Protein AF-A0A1A9VD61-F1 (afdb_monomer)

Solvent-accessible surface area (backbone atoms only — not comparable to full-atom values): 9766 Å² total; per-residue (Å²): 137,91,83,85,86,80,92,66,95,76,69,69,89,79,60,88,77,86,88,79,65,52,80,76,65,71,47,76,74,58,81,64,62,53,46,43,52,51,44,52,54,49,41,54,51,44,38,74,75,71,45,69,70,70,59,67,75,64,76,83,62,81,85,71,73,61,84,82,56,43,78,39,82,89,81,47,31,43,31,36,58,51,100,86,69,50,78,78,42,43,27,51,84,90,46,76,58,55,77,80,56,51,63,63,63,59,75,62,76,65,90,84,89,89,86,87,66,80,81,56,54,55,59,49,53,50,49,46,59,60,41,52,82,72,54,78,82,73,71,72,84,76,87,69,132

Structure (mmCIF, N/CA/C/O backbone):
data_AF-A0A1A9VD61-F1
#
_entry.id   AF-A0A1A9VD61-F1
#
loop_
_atom_site.group_PDB
_atom_site.id
_atom_site.type_symbol
_atom_site.label_atom_id
_atom_site.label_alt_id
_atom_site.label_comp_id
_atom_site.label_asym_id
_atom_site.label_entity_id
_atom_site.label_seq_id
_atom_site.pdbx_PDB_ins_code
_atom_site.Cartn_x
_atom_site.Cartn_y
_atom_site.Cartn_z
_atom_site.occupancy
_atom_site.B_iso_or_equiv
_atom_site.auth_seq_id
_atom_site.auth_comp_id
_atom_site.auth_asym_id
_atom_site.auth_atom_id
_atom_site.pdbx_PDB_model_num
ATOM 1 N N . MET A 1 1 ? -3.606 -9.719 -23.689 1.00 47.59 1 MET A N 1
ATOM 2 C CA . MET A 1 1 ? -3.095 -8.395 -24.111 1.00 47.59 1 MET A CA 1
ATOM 3 C C . MET A 1 1 ? -1.826 -8.145 -23.300 1.00 47.59 1 MET A C 1
ATOM 5 O O . MET A 1 1 ? -1.942 -8.039 -22.092 1.00 47.59 1 MET A O 1
ATOM 9 N N . SER A 1 2 ? -0.632 -8.161 -23.898 1.00 81.06 2 SER A N 1
ATOM 10 C CA . SER A 1 2 ? 0.647 -8.014 -23.173 1.00 81.06 2 SER A CA 1
ATOM 11 C C . SER A 1 2 ? 1.373 -6.762 -23.665 1.00 81.06 2 SER A C 1
ATOM 13 O O . SER A 1 2 ? 2.081 -6.798 -24.671 1.00 81.06 2 SER A O 1
ATOM 15 N N . ARG A 1 3 ? 1.126 -5.625 -23.007 1.00 92.94 3 ARG A N 1
ATOM 16 C CA . ARG A 1 3 ? 1.725 -4.326 -23.347 1.00 92.94 3 ARG A CA 1
ATOM 17 C C . ARG A 1 3 ? 2.757 -3.947 -22.286 1.00 92.94 3 ARG A C 1
ATOM 19 O O . ARG A 1 3 ? 2.454 -4.022 -21.103 1.00 92.94 3 ARG A O 1
ATOM 26 N N . ILE A 1 4 ? 3.936 -3.504 -22.722 1.00 91.50 4 ILE A N 1
ATOM 27 C CA . ILE A 1 4 ? 5.003 -2.974 -21.862 1.00 91.50 4 ILE A CA 1
ATOM 28 C C . ILE A 1 4 ? 5.063 -1.457 -22.072 1.00 91.50 4 ILE A C 1
ATOM 30 O O . ILE A 1 4 ? 5.133 -0.997 -23.212 1.00 91.50 4 ILE A O 1
ATOM 34 N N . PHE A 1 5 ? 4.998 -0.683 -20.988 1.00 93.50 5 PHE A N 1
ATOM 35 C CA . PHE A 1 5 ? 5.085 0.781 -21.023 1.00 93.50 5 PHE A CA 1
ATOM 36 C C . PHE A 1 5 ? 6.534 1.245 -20.825 1.00 93.50 5 PHE A C 1
ATOM 38 O O . PHE A 1 5 ? 7.285 0.630 -20.070 1.00 93.50 5 PHE A O 1
ATOM 45 N N . VAL A 1 6 ? 6.931 2.330 -21.498 1.00 94.12 6 VAL A N 1
ATOM 46 C CA . VAL A 1 6 ? 8.318 2.821 -21.519 1.00 94.12 6 VAL A CA 1
ATOM 47 C C . VAL A 1 6 ? 8.357 4.285 -21.089 1.00 94.12 6 VAL A C 1
ATOM 49 O O . VAL A 1 6 ? 7.822 5.144 -21.781 1.00 94.12 6 VAL A O 1
ATOM 52 N N . ASN A 1 7 ? 9.027 4.567 -19.969 1.00 94.19 7 ASN A N 1
ATOM 53 C CA . ASN A 1 7 ? 9.282 5.941 -19.508 1.00 94.19 7 ASN A CA 1
ATOM 54 C C . ASN A 1 7 ? 10.616 6.494 -20.034 1.00 94.19 7 ASN A C 1
ATOM 56 O O . ASN A 1 7 ? 10.738 7.684 -20.303 1.00 94.19 7 ASN A O 1
ATOM 60 N N . ARG A 1 8 ? 11.635 5.634 -20.158 1.00 94.25 8 ARG A N 1
ATOM 61 C CA . ARG A 1 8 ? 12.977 5.962 -20.665 1.00 94.25 8 ARG A CA 1
ATOM 62 C C . ARG A 1 8 ? 13.420 4.878 -21.638 1.00 94.25 8 ARG A C 1
ATOM 64 O O . ARG A 1 8 ? 13.136 3.707 -21.395 1.00 94.25 8 ARG A O 1
ATOM 71 N N . SER A 1 9 ? 14.122 5.261 -22.701 1.00 94.75 9 SER A N 1
ATOM 72 C CA . SER A 1 9 ? 14.664 4.314 -23.680 1.00 94.75 9 SER A CA 1
ATOM 73 C C . SER A 1 9 ? 15.585 3.293 -23.007 1.00 94.75 9 SER A C 1
ATOM 75 O O . SER A 1 9 ? 16.445 3.663 -22.208 1.00 94.75 9 SER A O 1
ATOM 77 N N . LEU A 1 10 ? 15.404 2.013 -23.336 1.00 94.12 10 LEU A N 1
ATOM 78 C CA . LEU A 1 10 ? 16.164 0.897 -22.778 1.00 94.12 10 LEU A CA 1
ATOM 79 C C . LEU A 1 10 ? 16.543 -0.079 -23.899 1.00 94.12 10 LEU A C 1
ATOM 81 O O . LEU A 1 10 ? 15.671 -0.599 -24.592 1.00 94.12 10 LEU A O 1
ATOM 85 N N . HIS A 1 11 ? 17.839 -0.343 -24.057 1.00 94.56 11 HIS A N 1
ATOM 86 C CA . HIS A 1 11 ? 18.365 -1.298 -25.035 1.00 94.56 11 HIS A CA 1
ATOM 87 C C . HIS A 1 11 ? 18.555 -2.666 -24.372 1.00 94.56 11 HIS A C 1
ATOM 89 O O . HIS A 1 11 ? 19.567 -2.901 -23.711 1.00 94.56 11 HIS A O 1
ATOM 95 N N . LEU A 1 12 ? 17.578 -3.565 -24.533 1.00 94.00 12 LEU A N 1
ATOM 96 C CA . LEU A 1 12 ? 17.586 -4.889 -23.890 1.00 94.00 12 LEU A CA 1
ATOM 97 C C . LEU A 1 12 ? 18.783 -5.760 -24.306 1.00 94.00 12 LEU A C 1
ATOM 99 O O . LEU A 1 12 ? 19.246 -6.571 -23.512 1.00 94.00 12 LEU A O 1
ATOM 103 N N . GLU A 1 13 ? 19.331 -5.548 -25.506 1.00 96.06 13 GLU A N 1
ATOM 104 C CA . GLU A 1 13 ? 20.531 -6.240 -26.005 1.00 96.06 13 GLU A CA 1
ATOM 105 C C . GLU A 1 13 ? 21.773 -6.042 -25.119 1.00 96.06 13 GLU A C 1
ATOM 107 O O . GLU A 1 13 ? 22.640 -6.912 -25.059 1.00 96.06 13 GLU A O 1
ATOM 112 N N . ASN A 1 14 ? 21.845 -4.926 -24.387 1.00 95.62 14 ASN A N 1
ATOM 113 C CA . ASN A 1 14 ? 22.981 -4.596 -23.527 1.00 95.62 14 ASN A CA 1
ATOM 114 C C . ASN A 1 14 ? 22.837 -5.159 -22.101 1.00 95.62 14 ASN A C 1
ATOM 116 O O . ASN A 1 14 ? 23.772 -5.064 -21.302 1.00 95.62 14 ASN A O 1
ATOM 120 N N . ILE A 1 15 ? 21.682 -5.741 -21.760 1.00 95.69 15 ILE A N 1
ATOM 121 C CA . ILE A 1 15 ? 21.394 -6.264 -20.422 1.00 95.69 15 ILE A CA 1
ATOM 122 C C . ILE A 1 15 ? 21.828 -7.730 -20.340 1.00 95.69 15 ILE A C 1
ATOM 124 O O . ILE A 1 15 ? 21.303 -8.592 -21.039 1.00 95.69 15 ILE A O 1
ATOM 128 N N . LYS A 1 16 ? 22.781 -8.021 -19.446 1.00 96.94 16 LYS A N 1
ATOM 129 C CA . LYS A 1 16 ? 23.342 -9.374 -19.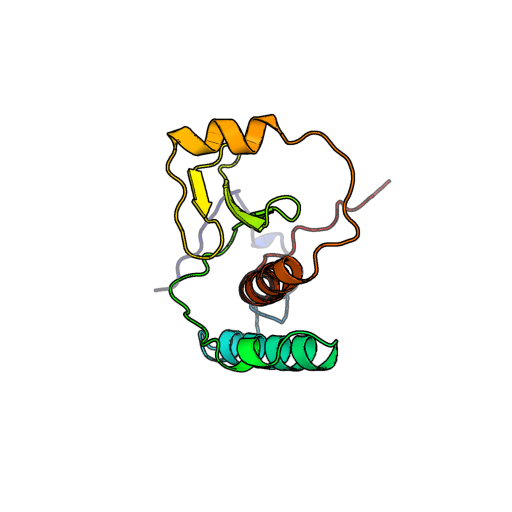258 1.00 96.94 16 LYS A CA 1
ATOM 130 C C . LYS A 1 16 ? 22.677 -10.176 -18.141 1.00 96.94 16 LYS A C 1
ATOM 132 O O . LYS A 1 16 ? 22.738 -11.400 -18.154 1.00 96.94 16 LYS A O 1
ATOM 137 N N . PHE A 1 17 ? 22.071 -9.493 -17.174 1.00 96.88 17 PHE A N 1
ATOM 138 C CA . PHE A 1 17 ? 21.477 -10.109 -15.993 1.00 96.88 17 PHE A CA 1
ATOM 139 C C . PHE A 1 17 ? 20.110 -9.495 -15.722 1.00 96.88 17 PHE A C 1
ATOM 141 O O . PHE A 1 17 ? 19.942 -8.281 -15.829 1.00 96.88 17 PHE A O 1
ATOM 148 N N . TYR A 1 18 ? 19.162 -10.344 -15.338 1.00 95.06 18 TYR A N 1
ATOM 149 C CA . TYR A 1 18 ? 17.804 -9.960 -14.977 1.00 95.06 18 TYR A CA 1
ATOM 150 C C . TYR A 1 18 ? 17.571 -10.366 -13.525 1.00 95.06 18 TYR A C 1
ATOM 152 O O . TYR A 1 18 ? 17.591 -11.551 -13.197 1.00 95.06 18 TYR A O 1
ATOM 160 N N . GLY A 1 19 ? 17.418 -9.371 -12.656 1.00 95.00 19 GLY A N 1
ATOM 161 C CA . GLY A 1 19 ? 17.005 -9.579 -11.273 1.00 95.00 19 GLY A CA 1
ATOM 162 C C . GLY A 1 19 ? 15.488 -9.510 -11.177 1.00 95.00 19 GLY A C 1
ATOM 163 O O . GLY A 1 19 ? 14.883 -8.614 -11.766 1.00 95.00 19 GLY A O 1
ATOM 164 N N . PHE A 1 20 ? 14.894 -10.440 -10.437 1.00 94.31 20 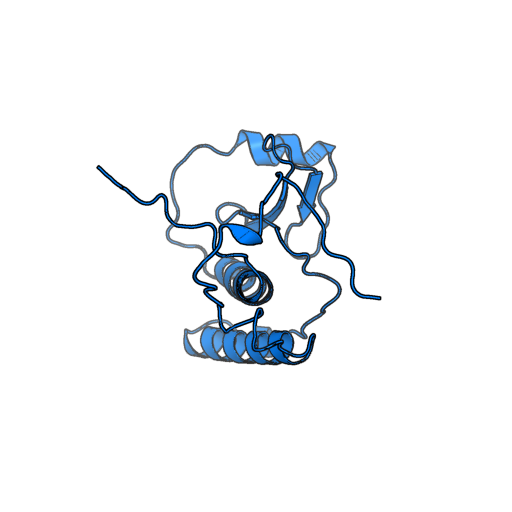PHE A N 1
ATOM 165 C CA . PHE A 1 20 ? 13.465 -10.453 -10.151 1.00 94.31 20 PHE A CA 1
ATOM 166 C C . PHE A 1 20 ? 13.261 -10.331 -8.648 1.00 94.31 20 PHE A C 1
ATOM 168 O O . PHE A 1 20 ? 13.942 -11.006 -7.876 1.00 94.31 20 PHE A O 1
ATOM 175 N N . ASP A 1 21 ? 12.322 -9.478 -8.262 1.00 94.00 21 ASP A N 1
ATOM 176 C CA . ASP A 1 21 ? 11.755 -9.508 -6.921 1.00 94.00 21 ASP A CA 1
ATOM 177 C C . ASP A 1 21 ? 10.739 -10.658 -6.813 1.00 94.00 21 ASP A C 1
ATOM 179 O O . ASP A 1 21 ? 10.267 -11.173 -7.831 1.00 94.00 21 ASP A O 1
ATOM 183 N N . MET A 1 22 ? 10.426 -11.103 -5.599 1.00 93.12 22 MET A N 1
ATOM 184 C CA . MET A 1 22 ? 9.531 -12.240 -5.384 1.00 93.12 22 MET A CA 1
ATOM 185 C C . MET A 1 22 ? 8.085 -11.781 -5.218 1.00 93.12 22 MET A C 1
ATOM 187 O O . MET A 1 22 ? 7.251 -12.048 -6.087 1.00 93.12 22 MET A O 1
ATOM 191 N N . ASP A 1 23 ? 7.796 -11.090 -4.121 1.00 87.62 23 ASP A N 1
ATOM 192 C CA . ASP A 1 23 ? 6.446 -10.702 -3.727 1.00 87.62 23 ASP A CA 1
ATOM 193 C C . ASP A 1 23 ? 5.879 -9.653 -4.685 1.00 87.62 23 ASP A C 1
ATOM 195 O O . ASP A 1 23 ? 6.551 -8.688 -5.042 1.00 87.62 23 ASP A O 1
ATOM 199 N N . TYR A 1 24 ? 4.650 -9.865 -5.160 1.00 82.75 24 TYR A N 1
ATOM 200 C CA . TYR A 1 24 ? 3.975 -8.997 -6.134 1.00 82.75 24 TYR A CA 1
ATOM 201 C C . TYR A 1 24 ? 4.699 -8.815 -7.486 1.00 82.75 24 TYR A C 1
ATOM 203 O O . TYR A 1 24 ? 4.246 -8.029 -8.320 1.00 82.75 24 TYR A O 1
ATOM 211 N N . THR A 1 25 ? 5.780 -9.567 -7.741 1.00 86.88 25 THR A N 1
ATOM 212 C CA . THR A 1 25 ? 6.503 -9.590 -9.025 1.00 86.88 25 THR A CA 1
ATOM 213 C C . THR A 1 25 ? 6.474 -10.978 -9.663 1.00 86.88 25 THR A C 1
ATOM 215 O O . THR A 1 25 ? 5.954 -11.133 -10.766 1.00 86.88 25 THR A O 1
ATOM 218 N N . LEU A 1 26 ? 7.016 -11.998 -8.988 1.00 91.75 26 LEU A N 1
ATOM 219 C CA . LEU A 1 26 ? 6.922 -13.397 -9.427 1.00 91.75 26 LEU A CA 1
ATOM 220 C C . LEU A 1 26 ? 5.734 -14.108 -8.774 1.00 91.75 26 LEU A C 1
ATOM 222 O O . LEU A 1 26 ? 5.041 -14.888 -9.425 1.00 91.75 26 LEU A O 1
ATOM 226 N N . ALA A 1 27 ? 5.512 -13.840 -7.489 1.00 92.44 27 ALA A N 1
ATOM 227 C CA . ALA A 1 27 ? 4.387 -14.337 -6.718 1.00 92.44 27 ALA A CA 1
ATOM 228 C C . ALA A 1 27 ? 3.286 -13.271 -6.688 1.00 92.44 27 ALA A C 1
ATOM 230 O O . ALA A 1 27 ? 3.317 -12.339 -5.885 1.00 92.44 27 ALA A O 1
ATOM 231 N N . GLU A 1 28 ? 2.314 -13.404 -7.588 1.00 89.50 28 GLU A N 1
ATOM 232 C CA . GLU A 1 28 ? 1.129 -12.550 -7.597 1.00 89.50 28 GLU A CA 1
ATOM 233 C C . GLU A 1 28 ? 0.111 -13.071 -6.575 1.00 89.50 28 GLU A C 1
ATOM 235 O O . GLU A 1 28 ? -0.445 -14.167 -6.708 1.00 89.50 28 GLU A O 1
ATOM 240 N N . TYR A 1 29 ? -0.119 -12.283 -5.528 1.00 90.06 29 TYR A N 1
ATOM 241 C CA . TYR A 1 29 ? -1.127 -12.585 -4.523 1.00 90.06 29 TYR A CA 1
ATOM 242 C C . TYR A 1 29 ? -2.529 -12.286 -5.054 1.00 90.06 29 TYR A C 1
ATOM 244 O O . TYR A 1 29 ? -2.749 -11.337 -5.806 1.00 90.06 29 TYR A O 1
ATOM 252 N N . LYS A 1 30 ? -3.502 -13.108 -4.655 1.00 88.69 30 LYS A N 1
ATOM 253 C CA . LYS A 1 30 ? -4.896 -12.921 -5.065 1.00 88.69 30 LYS A CA 1
ATOM 254 C C . LYS A 1 30 ? -5.540 -11.811 -4.243 1.00 88.69 30 LYS A C 1
ATOM 256 O O . LYS A 1 30 ? -5.733 -11.978 -3.037 1.00 88.69 30 LYS A O 1
ATOM 261 N N . SER A 1 31 ? -5.908 -10.736 -4.927 1.00 83.75 31 SER A N 1
ATOM 262 C CA . SER A 1 31 ? -6.723 -9.661 -4.369 1.00 83.75 31 SER A CA 1
ATOM 263 C C . SER A 1 31 ? -8.219 -9.982 -4.515 1.00 83.75 31 SER A C 1
ATOM 265 O O . SER A 1 31 ? -8.629 -10.438 -5.592 1.00 83.75 31 SER A O 1
ATOM 267 N N . PRO A 1 32 ? -9.064 -9.778 -3.479 1.00 88.38 32 PRO A N 1
ATOM 268 C CA . PRO A 1 32 ? -8.774 -9.136 -2.185 1.00 88.38 32 PRO A CA 1
ATOM 269 C C . PRO A 1 32 ? -8.425 -10.110 -1.037 1.00 88.38 32 PRO A C 1
ATOM 271 O O . PRO A 1 32 ? -8.410 -9.716 0.130 1.00 88.38 32 PRO A O 1
ATOM 274 N N . GLN A 1 33 ? -8.241 -11.407 -1.316 1.00 88.50 33 GLN A N 1
ATOM 275 C CA . GLN A 1 33 ? -8.142 -12.432 -0.268 1.00 88.50 33 GLN A CA 1
ATOM 276 C C . GLN A 1 33 ? -6.894 -12.269 0.608 1.00 88.50 33 GLN A C 1
ATOM 278 O O . GLN A 1 33 ? -6.953 -12.514 1.814 1.00 88.50 33 GLN A O 1
ATOM 283 N N . TYR A 1 34 ? -5.766 -11.878 0.015 1.00 87.56 34 TYR A N 1
ATOM 284 C CA . TYR A 1 34 ? -4.515 -11.696 0.749 1.00 87.56 34 TYR A CA 1
ATOM 285 C C . TYR A 1 34 ? -4.549 -10.459 1.660 1.00 87.56 34 TYR A C 1
ATOM 287 O O . TYR A 1 34 ? -4.095 -10.501 2.807 1.00 87.56 34 TYR A O 1
ATOM 295 N N . GLU A 1 35 ? -5.146 -9.372 1.179 1.00 83.88 35 GLU A N 1
ATOM 296 C CA . GLU A 1 35 ? -5.329 -8.125 1.914 1.00 83.88 35 GLU A CA 1
ATOM 297 C C . GLU A 1 35 ? -6.316 -8.320 3.064 1.00 83.88 35 GLU A C 1
ATOM 299 O O . GLU A 1 35 ? -6.044 -7.887 4.182 1.00 83.88 35 GLU A O 1
ATOM 304 N N . GLN A 1 36 ? -7.411 -9.049 2.827 1.00 87.69 36 GLN A N 1
ATOM 305 C CA . GLN A 1 36 ? -8.374 -9.399 3.868 1.00 87.69 36 GLN A CA 1
ATOM 306 C C . GLN A 1 36 ? -7.729 -10.246 4.974 1.00 87.69 36 GLN A C 1
ATOM 308 O O . GLN A 1 36 ? -7.866 -9.919 6.152 1.00 87.69 36 GLN A O 1
ATOM 313 N N . MET A 1 37 ? -6.964 -11.282 4.610 1.00 91.19 37 MET A N 1
ATOM 314 C CA . MET A 1 37 ? -6.218 -12.089 5.584 1.00 91.19 37 MET A CA 1
ATOM 315 C C . MET A 1 37 ? -5.252 -11.222 6.402 1.00 91.19 37 MET A C 1
ATOM 317 O O . MET A 1 37 ? -5.183 -11.347 7.624 1.00 91.19 37 MET A O 1
ATOM 321 N N . SER A 1 38 ? -4.517 -10.325 5.742 1.00 88.06 38 SER A N 1
ATOM 322 C CA . SER A 1 38 ? -3.588 -9.412 6.414 1.00 88.06 38 SER A CA 1
ATOM 323 C C . SER A 1 38 ? -4.316 -8.472 7.380 1.00 88.06 38 SER A C 1
ATOM 325 O O . SER A 1 38 ? -3.864 -8.270 8.507 1.00 88.06 38 SER A O 1
ATOM 327 N N . PHE A 1 39 ? -5.470 -7.939 6.973 1.00 85.81 39 PHE A N 1
ATOM 328 C CA . PHE A 1 39 ? -6.316 -7.085 7.803 1.00 85.81 39 PHE A CA 1
ATOM 329 C C . PHE A 1 39 ? -6.808 -7.819 9.058 1.00 85.81 39 PHE A C 1
ATOM 331 O O . PHE A 1 39 ? -6.716 -7.278 10.162 1.00 85.81 39 PHE A O 1
ATOM 338 N N . ASP A 1 40 ? -7.261 -9.0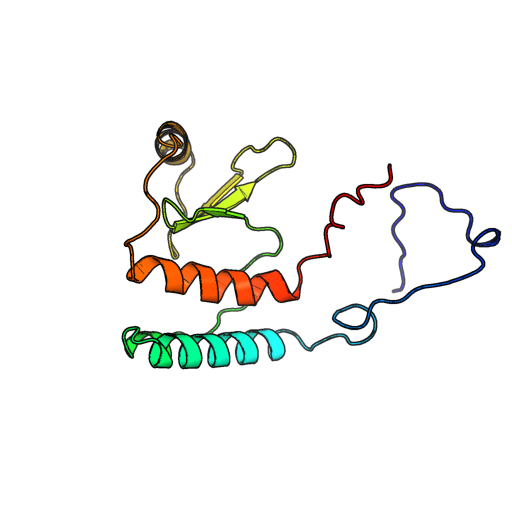66 8.917 1.00 88.62 40 ASP A N 1
ATOM 339 C CA . ASP A 1 40 ? -7.711 -9.889 10.042 1.00 88.62 40 ASP A CA 1
ATOM 340 C C . ASP A 1 40 ? -6.582 -10.167 11.047 1.00 88.62 40 ASP A C 1
ATOM 342 O O . ASP A 1 40 ? -6.758 -9.943 12.248 1.00 88.62 40 ASP A O 1
ATOM 346 N N . LEU A 1 41 ? -5.387 -10.527 10.567 1.00 91.31 41 LEU A N 1
ATOM 347 C CA . LEU A 1 41 ? -4.213 -10.741 11.422 1.00 91.31 41 LEU A CA 1
ATOM 348 C C . LEU A 1 41 ? -3.793 -9.467 12.174 1.00 91.31 41 LEU A C 1
ATOM 350 O O . LEU A 1 41 ? -3.409 -9.523 13.346 1.00 91.31 41 LEU A O 1
ATOM 354 N N . VAL A 1 42 ? -3.877 -8.299 11.528 1.00 88.12 42 VAL A N 1
ATOM 355 C CA . VAL A 1 42 ? -3.573 -7.014 12.176 1.00 88.12 42 VAL A CA 1
ATOM 356 C C . VAL A 1 42 ? -4.603 -6.690 13.258 1.00 88.12 42 VAL A C 1
ATOM 358 O O . VAL A 1 42 ? -4.201 -6.276 14.348 1.00 88.12 42 VAL A O 1
ATOM 361 N N . LYS A 1 43 ? -5.905 -6.914 13.019 1.00 85.88 43 LYS A N 1
ATOM 362 C CA . LYS A 1 43 ? -6.947 -6.739 14.050 1.00 85.88 43 LYS A CA 1
ATOM 363 C C . LYS A 1 43 ? -6.651 -7.589 15.283 1.00 85.88 43 LYS A C 1
ATOM 365 O O . LYS A 1 43 ? -6.614 -7.059 16.395 1.00 85.88 43 LYS A O 1
ATOM 370 N N . GLU A 1 44 ? -6.374 -8.877 15.088 1.00 89.75 44 GLU A N 1
ATOM 371 C CA . GLU A 1 44 ? -6.034 -9.800 16.177 1.00 89.75 44 GLU A CA 1
ATOM 372 C C . GLU A 1 44 ? -4.807 -9.319 16.955 1.00 89.75 44 GLU A C 1
ATOM 374 O O . GLU A 1 44 ? -4.804 -9.283 18.193 1.00 89.75 44 GLU A O 1
ATOM 379 N N . ARG A 1 45 ? -3.769 -8.877 16.233 1.00 88.31 45 ARG A N 1
ATOM 380 C CA . ARG A 1 45 ? -2.553 -8.363 16.855 1.00 88.31 45 ARG A CA 1
ATOM 381 C C . ARG A 1 45 ? -2.825 -7.109 17.679 1.00 88.31 45 ARG A C 1
ATOM 383 O O . ARG A 1 45 ? -2.327 -7.023 18.802 1.00 88.31 45 ARG A O 1
ATOM 390 N N . LEU A 1 46 ? -3.622 -6.171 17.176 1.00 83.25 46 LEU A N 1
ATOM 391 C CA . LEU A 1 46 ? -3.989 -4.955 17.903 1.00 83.25 46 LEU A CA 1
ATOM 392 C C . LEU A 1 46 ? -4.765 -5.283 19.183 1.00 83.25 46 LEU A C 1
ATOM 394 O O . LEU A 1 46 ? -4.400 -4.788 20.251 1.00 83.25 46 LEU A O 1
ATOM 398 N N . VAL A 1 47 ? -5.759 -6.176 19.129 1.00 87.56 47 VAL A N 1
ATOM 399 C CA . VAL A 1 47 ? -6.475 -6.615 20.341 1.00 87.56 47 VAL A CA 1
ATOM 400 C C . VAL A 1 47 ? -5.511 -7.241 21.349 1.00 87.56 47 VAL A C 1
ATOM 402 O O . VAL A 1 47 ? -5.572 -6.921 22.536 1.00 87.56 47 VAL A O 1
ATOM 405 N N . SER A 1 48 ? -4.560 -8.066 20.892 1.00 88.56 48 SER A N 1
ATOM 406 C CA . SER A 1 48 ? -3.544 -8.665 21.775 1.00 88.56 48 SER A CA 1
ATOM 407 C C . SER A 1 48 ? -2.655 -7.627 22.477 1.00 88.56 48 SER A C 1
ATOM 409 O O . SER A 1 48 ? -2.129 -7.891 23.554 1.00 88.56 48 SER A O 1
ATOM 411 N N . MET A 1 49 ? -2.504 -6.434 21.891 1.00 88.25 49 MET A N 1
ATOM 412 C CA . MET A 1 49 ? -1.746 -5.315 22.457 1.00 88.25 49 MET A CA 1
ATOM 413 C C . MET A 1 49 ? -2.566 -4.453 23.431 1.00 88.25 49 MET A C 1
ATOM 415 O O . MET A 1 49 ? -2.028 -3.492 23.978 1.00 88.25 49 MET A O 1
ATOM 419 N N . GLY A 1 50 ? -3.842 -4.781 23.661 1.00 87.25 50 GLY A N 1
ATOM 420 C CA . GLY A 1 50 ? -4.722 -4.073 24.594 1.00 87.25 50 GLY A CA 1
ATOM 421 C C . GLY A 1 50 ? -5.683 -3.079 23.943 1.00 87.25 50 GLY A C 1
ATOM 422 O O . GLY A 1 50 ? -6.272 -2.263 24.649 1.00 87.25 50 GLY A O 1
ATOM 423 N N . TYR A 1 51 ? -5.855 -3.125 22.618 1.00 83.81 51 TYR A N 1
ATOM 424 C CA . TYR A 1 51 ? -6.882 -2.326 21.950 1.00 83.81 51 TYR A CA 1
ATOM 425 C C . TYR A 1 51 ? -8.297 -2.852 22.242 1.00 83.81 51 TYR A C 1
ATOM 427 O O . TYR A 1 51 ? -8.456 -4.034 22.570 1.00 83.81 51 TYR A O 1
ATOM 435 N N . PRO A 1 52 ? -9.331 -1.997 22.109 1.00 86.75 52 PRO A N 1
ATOM 436 C CA . PRO A 1 52 ? -10.720 -2.394 22.324 1.00 86.75 52 PRO A CA 1
ATOM 437 C C . PRO A 1 52 ? -11.110 -3.576 21.426 1.00 86.75 52 PRO A C 1
ATOM 439 O O . PRO A 1 52 ? -10.737 -3.621 20.254 1.00 86.75 52 PRO A O 1
ATOM 442 N N . LYS A 1 53 ? -11.856 -4.548 21.963 1.00 86.94 53 LYS A N 1
ATOM 443 C CA . LYS A 1 53 ? -12.240 -5.772 21.228 1.00 86.94 53 LYS A CA 1
ATOM 444 C C . LYS A 1 53 ? -13.223 -5.496 20.090 1.00 86.94 53 LYS A C 1
ATOM 446 O O . LYS A 1 53 ? -13.352 -6.309 19.180 1.00 86.94 53 LYS A O 1
ATOM 451 N N . GLU A 1 54 ? -13.889 -4.352 20.137 1.00 86.00 54 GLU A N 1
ATOM 452 C CA . GLU A 1 54 ? -14.830 -3.843 19.147 1.00 86.00 54 GLU A CA 1
ATOM 453 C C . GLU A 1 54 ? -14.196 -3.770 17.751 1.00 86.00 54 GLU A C 1
ATOM 455 O O . GLU A 1 54 ? -14.890 -3.993 16.764 1.00 86.00 54 GLU A O 1
ATOM 460 N N . ILE A 1 55 ? -12.872 -3.575 17.650 1.00 83.00 55 ILE A N 1
ATOM 461 C CA . ILE A 1 55 ? -12.168 -3.532 16.357 1.00 83.00 55 ILE A CA 1
ATOM 462 C C . ILE A 1 55 ? -12.258 -4.849 15.576 1.00 83.00 55 ILE A C 1
ATOM 464 O O . ILE A 1 55 ? -12.117 -4.838 14.357 1.00 83.00 55 ILE A O 1
ATOM 468 N N . MET A 1 56 ? -12.516 -5.984 16.242 1.00 83.44 56 MET A N 1
ATOM 469 C CA . MET A 1 56 ? -12.688 -7.279 15.568 1.00 83.44 56 MET A CA 1
ATOM 470 C C . MET A 1 56 ? -13.920 -7.311 14.661 1.00 83.44 56 MET A C 1
ATOM 472 O O . MET A 1 56 ? -13.956 -8.113 13.730 1.00 83.44 56 MET A O 1
ATOM 476 N N . GLN A 1 57 ? -14.901 -6.439 14.917 1.00 87.19 57 GLN A N 1
ATOM 477 C CA . GLN A 1 57 ? -16.133 -6.325 14.134 1.00 87.19 57 GLN A CA 1
ATOM 478 C C . GLN A 1 57 ? -15.919 -5.606 12.799 1.00 87.19 57 GLN A C 1
ATOM 480 O O . GLN A 1 57 ? -16.819 -5.604 11.966 1.00 87.19 57 GLN A O 1
ATOM 485 N N . PHE A 1 58 ? -14.760 -4.976 12.588 1.00 84.25 58 PHE A N 1
ATOM 486 C CA . PHE A 1 58 ? -14.480 -4.301 11.329 1.00 84.25 58 PHE A CA 1
ATOM 487 C C . PHE A 1 58 ? -14.294 -5.312 10.202 1.00 84.25 58 PHE A C 1
ATOM 489 O O . PHE A 1 58 ? -13.521 -6.267 10.323 1.00 84.25 58 PHE A O 1
ATOM 496 N N . GLU A 1 59 ? -14.980 -5.064 9.094 1.00 84.38 59 GLU A N 1
ATOM 497 C CA . GLU A 1 59 ? -14.844 -5.817 7.855 1.00 84.38 59 GLU A CA 1
ATOM 498 C C . GLU A 1 59 ? -13.937 -5.061 6.885 1.00 84.38 59 GLU A C 1
ATOM 500 O O . GLU A 1 59 ? -13.931 -3.829 6.840 1.00 84.38 59 GLU A O 1
ATOM 505 N N . TYR A 1 60 ? -13.139 -5.811 6.127 1.00 82.38 60 TYR A N 1
ATOM 506 C CA . TYR A 1 60 ? -12.277 -5.234 5.108 1.00 82.38 60 TYR A CA 1
ATOM 507 C C . TYR A 1 60 ? -13.100 -4.878 3.866 1.00 82.38 60 TYR A C 1
ATOM 509 O O . TYR A 1 60 ? -13.692 -5.757 3.241 1.00 82.38 60 TYR A O 1
ATOM 517 N N . ASP A 1 61 ? -13.102 -3.597 3.497 1.00 82.31 61 ASP A N 1
ATOM 518 C CA . ASP A 1 61 ? -13.693 -3.108 2.252 1.00 82.31 61 ASP A CA 1
ATOM 519 C C . ASP A 1 61 ? -12.581 -2.821 1.222 1.00 82.31 61 ASP A C 1
ATOM 521 O O . ASP A 1 61 ? -11.840 -1.845 1.387 1.00 82.31 61 ASP A O 1
ATOM 525 N N . PRO A 1 62 ? -12.453 -3.623 0.147 1.00 80.69 62 PRO A N 1
ATOM 526 C CA . PRO A 1 62 ? -11.430 -3.422 -0.879 1.00 80.69 62 PRO A CA 1
ATOM 527 C C . PRO A 1 62 ? -11.662 -2.170 -1.739 1.00 80.69 62 PRO A C 1
ATOM 529 O O . PRO A 1 62 ? -10.771 -1.774 -2.484 1.00 80.69 62 PRO A O 1
ATOM 532 N N . SER A 1 63 ? -12.841 -1.543 -1.675 1.00 81.38 63 SER A N 1
ATOM 533 C CA . SER A 1 63 ? -13.156 -0.349 -2.468 1.00 81.38 63 SER A CA 1
ATOM 534 C C . SER A 1 63 ? -12.649 0.954 -1.847 1.00 81.38 63 SER A C 1
ATOM 536 O O . SER A 1 63 ? -12.532 1.967 -2.541 1.00 81.38 63 SER A O 1
ATOM 538 N N . PHE A 1 64 ? -12.331 0.932 -0.551 1.00 78.31 64 PHE A N 1
ATOM 539 C CA . PHE A 1 64 ? -11.907 2.108 0.198 1.00 78.31 64 PHE A CA 1
ATOM 540 C C . PHE A 1 64 ? -10.419 2.462 0.009 1.00 78.31 64 PHE A C 1
ATOM 542 O O . PHE A 1 64 ? -10.123 3.605 -0.361 1.00 78.31 64 PHE A O 1
ATOM 549 N N . PRO A 1 65 ? -9.454 1.550 0.259 1.00 77.62 65 PRO A N 1
ATOM 550 C CA . PRO A 1 65 ? -8.046 1.884 0.128 1.00 77.62 65 PRO A CA 1
ATOM 551 C C . PRO A 1 65 ? -7.652 2.011 -1.346 1.00 77.62 65 PRO A C 1
ATOM 553 O O . PRO A 1 65 ? -7.937 1.153 -2.176 1.00 77.62 65 PRO A O 1
ATOM 556 N N . ILE A 1 66 ? -6.929 3.083 -1.663 1.00 76.94 66 ILE A N 1
ATOM 557 C CA . ILE A 1 66 ? -6.309 3.281 -2.974 1.00 76.94 66 ILE A CA 1
ATOM 558 C C . ILE A 1 66 ? -4.795 3.317 -2.773 1.00 76.94 66 ILE A C 1
ATOM 560 O O . ILE A 1 66 ? -4.295 3.921 -1.823 1.00 76.94 66 ILE A O 1
ATOM 564 N N . ARG A 1 67 ? -4.043 2.684 -3.677 1.00 77.50 67 ARG A N 1
ATOM 565 C CA . ARG A 1 67 ? -2.577 2.682 -3.627 1.00 77.50 67 ARG A CA 1
ATOM 566 C C . ARG A 1 67 ? -2.013 4.109 -3.717 1.00 77.50 67 ARG A C 1
ATOM 568 O O . ARG A 1 67 ? -2.475 4.921 -4.520 1.00 77.50 67 ARG A O 1
ATOM 575 N N . GLY A 1 68 ? -0.977 4.391 -2.924 1.00 76.12 68 GLY A N 1
ATOM 576 C CA . GLY A 1 68 ? -0.248 5.668 -2.951 1.00 76.12 68 GLY A CA 1
ATOM 577 C C . GLY A 1 68 ? -0.841 6.778 -2.078 1.00 76.12 68 GLY A C 1
ATOM 578 O O . GLY A 1 68 ? -0.491 7.944 -2.263 1.00 76.12 68 GLY A O 1
ATOM 579 N N . LEU A 1 69 ? -1.732 6.439 -1.143 1.00 80.81 69 LEU A N 1
ATOM 580 C CA . LEU A 1 69 ? -2.186 7.370 -0.111 1.00 80.81 69 LEU A CA 1
ATOM 581 C C . LEU A 1 69 ? -1.089 7.617 0.928 1.00 80.81 69 LEU A C 1
ATOM 583 O O . LEU A 1 69 ? -0.305 6.734 1.268 1.00 80.81 69 LEU A O 1
ATOM 587 N N . TRP A 1 70 ? -1.069 8.838 1.440 1.00 78.94 70 TRP A N 1
ATOM 588 C CA . TRP A 1 70 ? -0.210 9.277 2.526 1.00 78.94 70 TRP A CA 1
ATOM 589 C C . TRP A 1 70 ? -1.010 9.250 3.818 1.00 78.94 70 TRP A C 1
ATOM 591 O O . TRP A 1 70 ? -2.161 9.683 3.837 1.00 78.94 70 TRP A O 1
ATOM 601 N N . PHE A 1 71 ? -0.406 8.765 4.897 1.00 79.38 71 PHE A N 1
ATOM 602 C CA . PHE A 1 71 ? -1.024 8.826 6.213 1.00 79.38 71 PHE A CA 1
ATOM 603 C C . PHE A 1 71 ? -0.385 9.921 7.055 1.00 79.38 71 PHE A C 1
ATOM 605 O O . PHE A 1 71 ? 0.824 9.934 7.281 1.00 79.38 71 PHE A O 1
ATOM 612 N N . ASP A 1 72 ? -1.230 10.811 7.546 1.00 75.56 72 ASP A N 1
ATOM 613 C CA . ASP A 1 72 ? -0.890 11.847 8.500 1.00 75.56 72 ASP A CA 1
ATOM 614 C C . ASP A 1 72 ? -1.136 11.326 9.918 1.00 75.56 72 ASP A C 1
ATOM 616 O O . ASP A 1 72 ? -2.277 11.186 10.361 1.00 75.56 72 ASP A O 1
ATOM 620 N N . ALA A 1 73 ? -0.052 11.035 10.636 1.00 69.81 73 ALA A N 1
ATOM 621 C CA . ALA A 1 73 ? -0.115 10.517 11.997 1.00 69.81 73 ALA A CA 1
ATOM 622 C C . ALA A 1 73 ? -0.471 11.570 13.054 1.00 69.81 73 ALA A C 1
ATOM 624 O O . ALA A 1 73 ? -0.845 11.184 14.161 1.00 69.81 73 ALA A O 1
ATOM 625 N N . LEU A 1 74 ? -0.358 12.865 12.738 1.00 70.25 74 LEU A N 1
ATOM 626 C CA . LEU A 1 74 ? -0.677 13.939 13.677 1.00 70.25 74 LEU A CA 1
ATOM 627 C C . LEU A 1 74 ? -2.193 14.095 13.807 1.00 70.25 74 LEU A C 1
ATOM 629 O O . LEU A 1 74 ? -2.725 14.104 14.915 1.00 70.25 74 LEU A O 1
ATOM 633 N N . TYR A 1 75 ? -2.885 14.160 12.670 1.00 70.25 75 TYR A N 1
ATOM 634 C CA . TYR A 1 75 ? -4.335 14.361 12.628 1.00 70.25 75 TYR A CA 1
ATOM 635 C C . TYR A 1 75 ? -5.131 13.100 12.277 1.00 70.25 75 TYR A C 1
ATOM 637 O O . TYR A 1 75 ? -6.358 13.125 12.324 1.00 70.25 75 TYR A O 1
ATOM 645 N N . GLY A 1 76 ? -4.467 11.995 11.929 1.00 73.19 76 GLY A N 1
ATOM 646 C CA . GLY A 1 76 ? -5.124 10.743 11.548 1.00 73.19 76 GLY A CA 1
ATOM 647 C C . GLY A 1 76 ? -5.785 10.783 10.175 1.00 73.19 76 GLY A C 1
ATOM 648 O O . GLY A 1 76 ? -6.805 10.122 9.975 1.00 73.19 76 GLY A O 1
ATOM 649 N N . ASN A 1 77 ? -5.248 11.577 9.248 1.00 80.19 77 ASN A N 1
ATOM 65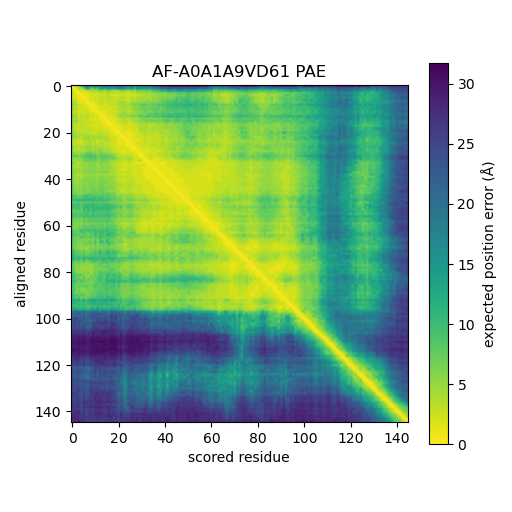0 C CA . ASN A 1 77 ? -5.837 11.767 7.926 1.00 80.19 77 ASN A CA 1
ATOM 651 C C . ASN A 1 77 ? -5.184 10.868 6.874 1.00 80.19 77 ASN A C 1
ATOM 653 O O . ASN A 1 77 ? -3.979 10.625 6.892 1.00 80.19 77 ASN A O 1
ATOM 657 N N . LEU A 1 78 ? -5.979 10.439 5.899 1.00 80.50 78 LEU A N 1
ATOM 658 C CA . LEU A 1 78 ? -5.513 9.827 4.662 1.00 80.50 78 LEU A CA 1
ATOM 659 C C . LEU A 1 78 ? -5.536 10.866 3.548 1.00 80.50 78 LEU A C 1
ATOM 661 O O . LEU A 1 78 ? -6.579 11.438 3.233 1.00 80.50 78 LEU A O 1
ATOM 665 N N . LEU A 1 79 ? -4.379 11.106 2.945 1.00 82.75 79 LEU A N 1
ATOM 666 C CA . LEU A 1 79 ? -4.159 12.163 1.972 1.00 82.75 79 LEU A CA 1
ATOM 667 C C . LEU A 1 79 ? -3.793 11.566 0.615 1.00 82.75 79 LEU A C 1
ATOM 669 O O . LEU A 1 79 ? -2.896 10.734 0.500 1.00 82.75 79 LEU A O 1
ATOM 673 N N . LYS A 1 80 ? -4.446 12.041 -0.443 1.00 83.75 80 LYS A N 1
ATOM 674 C CA . LYS A 1 80 ? -3.988 11.845 -1.818 1.00 83.75 80 LYS A CA 1
ATOM 675 C C . LYS A 1 80 ? -3.295 13.117 -2.263 1.00 83.75 80 LYS A C 1
ATOM 677 O O . LYS A 1 80 ? -3.939 14.163 -2.325 1.00 83.75 80 LYS A O 1
ATOM 682 N N . VAL A 1 81 ? -2.011 13.020 -2.576 1.00 81.44 81 VAL A N 1
ATOM 683 C CA . VAL A 1 81 ? -1.185 14.165 -2.971 1.00 81.44 81 VAL A CA 1
ATOM 684 C C . VAL A 1 81 ? -0.731 14.041 -4.420 1.00 81.44 81 VAL A C 1
ATOM 686 O O . VAL A 1 81 ? -0.636 12.936 -4.958 1.00 81.44 81 VAL A O 1
ATOM 689 N N . ASP A 1 82 ? -0.485 15.178 -5.063 1.00 79.75 82 ASP A N 1
ATOM 690 C CA . ASP A 1 82 ? 0.198 15.220 -6.355 1.00 79.75 82 ASP A CA 1
ATOM 691 C C . ASP A 1 82 ? 1.732 15.193 -6.191 1.00 79.75 82 ASP A C 1
ATOM 693 O O . ASP A 1 82 ? 2.267 15.178 -5.081 1.00 79.75 82 ASP A O 1
ATOM 697 N N . ALA A 1 83 ? 2.462 15.199 -7.310 1.00 78.31 83 ALA A N 1
ATOM 698 C CA . ALA A 1 83 ? 3.927 15.211 -7.309 1.00 78.31 83 ALA A CA 1
ATOM 699 C C . ALA A 1 83 ? 4.547 16.506 -6.740 1.00 78.31 83 ALA A C 1
ATOM 701 O O . ALA A 1 83 ? 5.742 16.530 -6.454 1.00 78.31 83 ALA A O 1
ATOM 702 N N . TYR A 1 84 ? 3.758 17.573 -6.591 1.00 77.12 84 TYR A N 1
ATOM 703 C CA . TYR A 1 84 ? 4.177 18.862 -6.037 1.00 77.12 84 TYR A CA 1
ATOM 704 C C . TYR A 1 84 ? 3.802 19.012 -4.553 1.00 77.12 84 TYR A C 1
ATOM 706 O O . TYR A 1 84 ? 4.103 20.041 -3.954 1.00 77.12 84 TYR A O 1
ATOM 714 N N . GLY A 1 85 ? 3.163 18.000 -3.954 1.00 70.69 85 GLY A N 1
ATOM 715 C CA . GLY A 1 85 ? 2.731 18.007 -2.558 1.00 70.69 85 GLY A CA 1
ATOM 716 C C . GLY A 1 85 ? 1.381 18.687 -2.308 1.00 70.69 85 GLY A C 1
ATOM 717 O O . GLY A 1 85 ? 1.020 18.906 -1.153 1.00 70.69 85 GLY A O 1
ATOM 718 N N . ASN A 1 86 ? 0.604 19.011 -3.345 1.00 75.75 86 ASN A N 1
ATOM 719 C CA . ASN A 1 86 ? -0.745 19.546 -3.165 1.00 75.75 86 ASN A CA 1
ATOM 720 C C . ASN A 1 86 ? -1.719 18.427 -2.787 1.00 75.75 86 ASN A C 1
ATOM 722 O O . ASN A 1 86 ? -1.744 17.366 -3.416 1.00 75.75 86 ASN A O 1
ATOM 726 N N . ILE A 1 87 ? -2.576 18.686 -1.797 1.00 79.50 87 ILE A N 1
ATOM 727 C CA . ILE A 1 87 ? -3.605 17.736 -1.367 1.00 79.50 87 ILE A CA 1
ATOM 728 C C . ILE A 1 87 ? -4.773 17.753 -2.358 1.00 79.50 87 ILE A C 1
ATOM 730 O O . ILE A 1 87 ? -5.492 18.745 -2.484 1.00 79.50 87 ILE A O 1
ATOM 734 N N . LEU A 1 88 ? -4.980 16.626 -3.036 1.00 83.25 88 LEU A N 1
ATOM 735 C CA . LEU A 1 88 ? -6.100 16.386 -3.945 1.00 83.25 88 LEU A CA 1
ATOM 736 C C . LEU A 1 88 ? -7.331 15.884 -3.187 1.00 83.25 88 LEU A C 1
ATOM 738 O O . LEU A 1 88 ? -8.451 16.307 -3.465 1.00 83.25 88 LEU A O 1
ATOM 742 N N . VAL A 1 89 ? -7.118 14.974 -2.235 1.00 83.50 89 VAL A N 1
ATOM 743 C CA . VAL A 1 89 ? -8.169 14.368 -1.407 1.00 83.50 89 VAL A CA 1
ATOM 744 C C . VAL A 1 89 ? -7.651 14.247 0.018 1.00 83.50 89 VAL A C 1
ATOM 746 O O . VAL A 1 89 ? -6.497 13.875 0.216 1.00 83.50 89 VAL A O 1
ATOM 749 N N . CYS A 1 90 ? -8.502 14.533 0.998 1.00 83.31 90 CYS A N 1
ATOM 750 C CA . CYS A 1 90 ? -8.249 14.233 2.401 1.00 83.31 90 CYS A CA 1
ATOM 751 C C . CYS A 1 90 ? -9.458 13.507 2.978 1.00 83.31 90 CYS A C 1
ATOM 753 O O . CYS A 1 90 ? -10.598 13.930 2.761 1.00 83.31 90 CYS A O 1
ATOM 755 N N . VAL A 1 91 ? -9.198 12.425 3.698 1.00 80.50 91 VAL A N 1
ATOM 756 C CA . VAL A 1 91 ? -10.207 11.619 4.376 1.00 80.50 91 VAL A CA 1
ATOM 757 C C . VAL A 1 91 ? -9.816 11.495 5.840 1.00 80.50 91 VAL A C 1
ATOM 759 O O . VAL A 1 91 ? -8.683 11.126 6.145 1.00 80.50 91 VAL A O 1
ATOM 762 N N . HIS A 1 92 ? -10.746 11.788 6.741 1.00 79.69 92 HIS A N 1
ATOM 763 C CA . HIS A 1 92 ? -10.588 11.534 8.169 1.00 79.69 92 HIS A CA 1
ATOM 764 C C . HIS A 1 92 ? -11.489 10.359 8.555 1.00 79.69 92 HIS A C 1
ATOM 766 O O . HIS A 1 92 ? -12.715 10.461 8.492 1.00 79.69 92 HIS A O 1
ATOM 772 N N . GLY A 1 93 ? -10.897 9.209 8.886 1.00 76.00 93 GLY A N 1
ATOM 773 C CA . GLY A 1 93 ? -11.655 7.961 9.016 1.00 76.00 93 GLY A CA 1
ATOM 774 C C . GLY A 1 93 ? -12.328 7.586 7.690 1.00 76.00 93 GLY A C 1
ATOM 775 O O . GLY A 1 93 ? -11.635 7.225 6.745 1.00 76.00 93 GLY A O 1
ATOM 776 N N . PHE A 1 94 ? -13.657 7.717 7.615 1.00 75.94 94 PHE A N 1
ATOM 777 C CA . PHE A 1 94 ? -14.457 7.501 6.396 1.00 75.94 94 PHE A CA 1
ATOM 778 C C . PHE A 1 94 ? -15.074 8.792 5.830 1.00 75.94 94 PHE A C 1
ATOM 780 O O . PHE A 1 94 ? -15.791 8.757 4.830 1.00 75.94 94 PHE A O 1
ATOM 787 N N . GLU A 1 95 ? -14.813 9.943 6.454 1.00 77.06 95 GLU A N 1
ATOM 788 C CA . GLU A 1 95 ? -15.381 11.222 6.037 1.00 77.06 95 GLU A CA 1
ATOM 789 C C . GLU A 1 95 ? -14.442 11.964 5.086 1.00 77.06 95 GLU A C 1
ATOM 791 O O . GLU A 1 95 ? -13.298 12.280 5.417 1.00 77.06 95 GLU A O 1
ATOM 796 N N . PHE A 1 96 ? -14.944 12.291 3.896 1.00 80.75 96 PHE A N 1
ATOM 797 C CA . PHE A 1 96 ? -14.211 13.099 2.926 1.00 80.75 96 PHE A CA 1
ATOM 798 C C . PHE A 1 96 ? -14.255 14.578 3.318 1.00 80.75 96 PHE A C 1
ATOM 800 O O . PHE A 1 96 ? -15.320 15.204 3.336 1.00 80.75 96 PHE A O 1
ATOM 807 N N . LEU A 1 97 ? -13.086 15.166 3.575 1.00 78.00 97 LEU A N 1
ATOM 808 C CA . LEU A 1 97 ? -12.977 16.583 3.898 1.00 78.00 97 LEU A CA 1
ATOM 809 C C . LEU A 1 97 ? -13.080 17.435 2.630 1.00 78.00 97 LEU A C 1
ATOM 811 O O . LEU A 1 97 ? -12.365 17.244 1.644 1.00 78.00 97 LEU A O 1
ATOM 815 N N . LYS A 1 98 ? -13.979 18.426 2.665 1.00 73.00 98 LYS A N 1
ATOM 816 C CA . LYS A 1 98 ? -14.158 19.382 1.565 1.00 73.00 98 LYS A CA 1
ATOM 817 C C . LYS A 1 98 ? -12.942 20.297 1.433 1.00 73.00 98 LYS A C 1
ATOM 819 O O . LYS A 1 98 ? -12.342 20.710 2.422 1.00 73.00 98 LYS A O 1
ATOM 824 N N . GLN A 1 99 ? -12.668 20.721 0.201 1.00 63.47 99 GLN A N 1
ATOM 825 C CA . GLN A 1 99 ? -11.493 21.518 -0.174 1.00 63.47 99 GLN A CA 1
ATOM 826 C C . GLN A 1 99 ? -11.287 22.810 0.637 1.00 63.47 99 GLN A C 1
ATOM 828 O O . GLN A 1 99 ? -10.157 23.248 0.830 1.00 63.47 99 GLN A O 1
ATOM 833 N N . ILE A 1 100 ? -12.365 23.410 1.146 1.00 57.12 100 ILE A N 1
ATOM 834 C CA . ILE A 1 100 ? -12.312 24.628 1.969 1.00 57.12 100 ILE A CA 1
ATOM 835 C C . ILE A 1 100 ? -11.653 24.355 3.334 1.00 57.12 100 ILE A C 1
ATOM 837 O O . ILE A 1 100 ? -10.923 25.203 3.839 1.00 57.12 100 ILE A O 1
ATOM 841 N N . LEU A 1 101 ? -11.856 23.162 3.902 1.00 55.78 101 LEU A N 1
ATOM 842 C CA . LEU A 1 101 ? -11.313 22.767 5.205 1.00 55.78 101 LEU A CA 1
ATOM 843 C C . LEU A 1 101 ? -9.849 22.308 5.122 1.00 55.78 101 LEU A C 1
ATOM 845 O O . LEU A 1 101 ? -9.129 22.401 6.111 1.00 55.78 101 LEU A O 1
ATOM 849 N N . LEU A 1 102 ? -9.374 21.893 3.93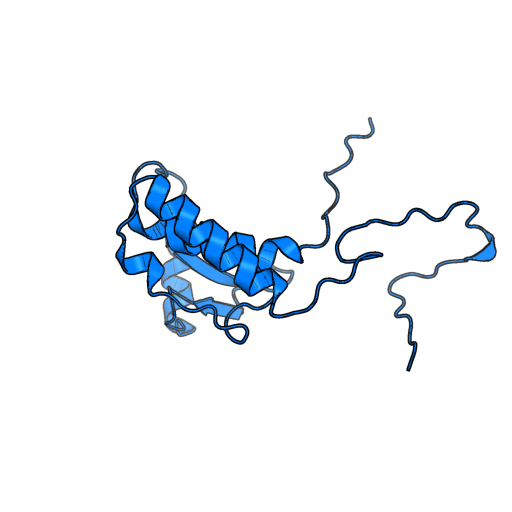9 1.00 56.12 102 LEU A N 1
ATOM 850 C CA . LEU A 1 102 ? -7.982 21.470 3.720 1.00 56.12 102 LEU A CA 1
ATOM 851 C C . LEU A 1 102 ? -6.968 22.552 4.112 1.00 56.12 102 LEU A C 1
ATOM 853 O O . LEU A 1 102 ? -5.923 22.252 4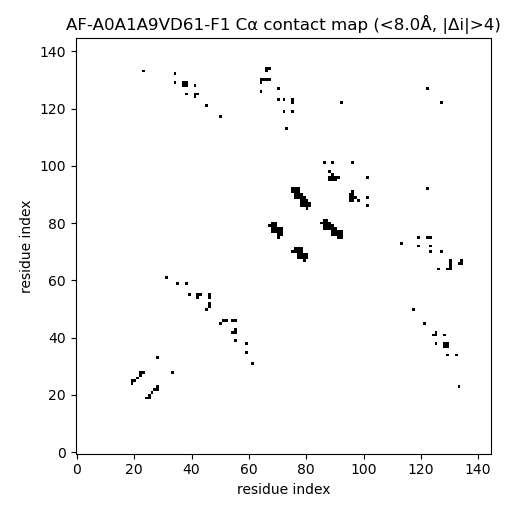.679 1.00 56.12 102 LEU A O 1
ATOM 857 N N . LYS A 1 103 ? -7.292 23.825 3.857 1.00 51.12 103 LYS A N 1
ATOM 858 C CA . LYS A 1 103 ? -6.419 24.958 4.201 1.00 51.12 103 LYS A CA 1
ATOM 859 C C . LYS A 1 103 ? -6.261 25.158 5.711 1.00 51.12 103 LYS A C 1
ATOM 861 O O . LYS A 1 103 ? -5.264 25.731 6.132 1.00 51.12 103 LYS A O 1
ATOM 866 N N . LEU A 1 104 ? -7.225 24.714 6.518 1.00 50.19 104 LEU A N 1
ATOM 867 C CA . LEU A 1 104 ? -7.159 24.827 7.978 1.00 50.19 104 LEU A CA 1
ATOM 868 C C . LEU A 1 104 ? -6.320 23.703 8.594 1.00 50.19 104 LEU A C 1
ATOM 870 O O . LEU A 1 104 ? -5.584 23.959 9.537 1.00 50.19 104 LEU A O 1
ATOM 874 N N . VAL A 1 105 ? -6.380 22.496 8.021 1.00 51.38 105 VAL A N 1
ATOM 875 C CA . VAL A 1 105 ? -5.599 21.334 8.481 1.00 51.38 105 VAL A CA 1
ATOM 876 C C . VAL A 1 105 ? -4.099 21.530 8.226 1.00 51.38 105 VAL A C 1
ATOM 878 O O . VAL A 1 105 ? -3.284 21.215 9.082 1.00 51.38 105 VAL A O 1
ATOM 881 N N . ILE A 1 106 ? -3.725 22.118 7.083 1.00 49.94 106 ILE A N 1
ATOM 882 C CA . ILE A 1 106 ? -2.310 22.307 6.707 1.00 49.94 106 ILE A CA 1
ATOM 883 C C . ILE A 1 106 ? -1.636 23.449 7.493 1.00 49.94 106 ILE A C 1
ATOM 885 O O . ILE A 1 106 ? -0.438 23.385 7.750 1.00 49.94 106 ILE A O 1
ATOM 889 N N . ASN A 1 107 ? -2.377 24.486 7.912 1.00 43.56 107 ASN A N 1
ATOM 890 C CA . ASN A 1 107 ? -1.790 25.633 8.630 1.00 43.56 107 ASN A CA 1
ATOM 891 C C . ASN A 1 107 ? -1.269 25.296 10.040 1.00 43.56 107 ASN A C 1
ATOM 893 O O . ASN A 1 107 ? -0.572 26.115 10.624 1.00 43.56 107 ASN A O 1
ATOM 897 N N . TYR A 1 108 ? -1.587 24.115 10.575 1.00 42.28 108 TYR A N 1
ATOM 898 C CA . TYR A 1 108 ? -1.125 23.657 11.887 1.00 42.28 108 TYR A CA 1
ATOM 899 C C . TYR A 1 108 ? -0.061 22.549 11.813 1.00 42.28 108 TYR A C 1
ATOM 901 O O . TYR A 1 108 ? 0.271 21.965 12.841 1.00 42.28 108 TYR A O 1
ATOM 909 N N . CYS A 1 109 ? 0.532 22.287 10.639 1.00 38.09 109 CYS A N 1
ATOM 910 C CA . CYS A 1 109 ? 1.747 21.471 10.519 1.00 38.09 109 CYS A CA 1
ATOM 911 C C . CYS A 1 109 ? 2.980 22.189 11.109 1.00 38.09 109 CYS A C 1
ATOM 913 O O . CYS A 1 109 ? 4.007 22.309 10.448 1.00 38.09 109 CYS A O 1
ATOM 915 N N . ASP A 1 110 ? 2.889 22.655 12.352 1.00 35.25 110 ASP A N 1
ATOM 916 C CA . ASP A 1 110 ? 4.052 22.946 13.171 1.00 35.25 110 ASP A CA 1
ATOM 917 C C . ASP A 1 110 ? 4.373 21.717 14.023 1.00 35.25 110 ASP A C 1
ATOM 919 O O . ASP A 1 110 ? 3.529 21.109 14.681 1.00 35.25 110 ASP A O 1
ATOM 923 N N . LEU A 1 111 ? 5.641 21.336 13.922 1.00 42.22 111 LEU A N 1
ATOM 924 C CA . LEU A 1 111 ? 6.317 20.278 14.650 1.00 42.22 111 LEU A CA 1
ATOM 925 C C . LEU A 1 111 ? 6.044 20.346 16.161 1.00 42.22 111 LEU A C 1
ATOM 927 O O . LEU A 1 111 ? 6.219 21.407 16.752 1.00 42.22 111 LEU A O 1
ATOM 931 N N . LEU A 1 112 ? 5.791 19.169 16.755 1.00 34.00 112 LEU A N 1
ATOM 932 C CA . LEU A 1 112 ? 6.088 18.712 18.130 1.00 34.00 112 LEU A CA 1
ATOM 933 C C . LEU A 1 112 ? 4.879 18.055 18.827 1.00 34.00 112 LEU A C 1
ATOM 935 O O . LEU A 1 112 ? 3.772 18.570 18.822 1.00 34.00 112 LEU A O 1
ATOM 939 N N . GLU A 1 113 ? 5.181 16.928 19.482 1.00 33.50 113 GLU A N 1
ATOM 940 C CA . GLU A 1 113 ? 4.350 16.103 20.383 1.00 33.50 113 GLU A CA 1
ATOM 941 C C . GLU A 1 113 ? 3.581 14.919 19.767 1.00 33.50 113 GLU A C 1
ATOM 943 O O . GLU A 1 113 ? 2.378 14.929 19.532 1.00 33.50 113 GLU A O 1
ATOM 948 N N . LEU A 1 114 ? 4.316 13.812 19.601 1.00 34.75 114 LEU A N 1
ATOM 949 C CA . LEU A 1 114 ? 3.837 12.512 19.128 1.00 34.75 114 LEU A CA 1
ATOM 950 C C . LEU A 1 114 ? 4.230 11.414 20.132 1.00 34.75 114 LEU A C 1
ATOM 952 O O . LEU A 1 114 ? 5.205 10.706 19.899 1.00 34.75 114 LEU A O 1
ATOM 956 N N . ILE A 1 115 ? 3.508 11.263 21.258 1.00 31.73 115 ILE A N 1
ATOM 957 C CA . ILE A 1 115 ? 3.656 10.066 22.128 1.00 31.73 115 ILE A CA 1
ATOM 958 C C . ILE A 1 115 ? 2.331 9.448 22.654 1.00 31.73 115 ILE A C 1
ATOM 960 O O . ILE A 1 115 ? 2.347 8.259 22.947 1.00 31.73 115 ILE A O 1
ATOM 964 N N . ASN A 1 116 ? 1.162 10.113 22.717 1.00 31.86 116 ASN A N 1
ATOM 965 C CA . ASN A 1 116 ? 0.058 9.604 23.577 1.00 31.86 116 ASN A CA 1
ATOM 966 C C . ASN A 1 116 ? -1.384 9.561 23.004 1.00 31.86 116 ASN A C 1
ATOM 968 O O . ASN A 1 116 ? -2.324 9.902 23.718 1.00 31.86 116 ASN A O 1
ATOM 972 N N . ALA A 1 117 ? -1.622 9.077 21.777 1.00 37.97 117 ALA A N 1
ATOM 973 C CA . ALA A 1 117 ? -2.996 8.870 21.274 1.00 37.97 117 ALA A CA 1
ATOM 974 C C . ALA A 1 117 ? -3.292 7.394 20.905 1.00 37.97 117 ALA A C 1
ATOM 976 O O . ALA A 1 117 ? -2.863 6.929 19.846 1.00 37.97 117 ALA A O 1
ATOM 977 N N . PRO A 1 118 ? -4.031 6.634 21.745 1.00 37.22 118 PRO A N 1
ATOM 978 C CA . PRO A 1 118 ? -4.290 5.209 21.523 1.00 37.22 118 PRO A CA 1
ATOM 979 C C . PRO A 1 118 ? -5.267 4.919 20.376 1.00 37.22 118 PRO A C 1
ATOM 981 O O . PRO A 1 118 ? -5.081 3.940 19.674 1.00 37.22 118 PRO A O 1
ATOM 984 N N . SER A 1 119 ? -6.290 5.741 20.128 1.00 38.03 119 SER A N 1
ATOM 985 C CA . SER A 1 119 ? -7.345 5.431 19.140 1.00 38.03 119 SER A CA 1
ATOM 986 C C . SER A 1 119 ? -6.910 5.570 17.670 1.00 38.03 119 SER A C 1
ATOM 988 O O . SER A 1 119 ? -7.501 4.945 16.796 1.00 38.03 119 SER A O 1
ATOM 990 N N . LEU A 1 120 ? -5.854 6.341 17.392 1.00 38.88 120 LEU A N 1
ATOM 991 C CA . LEU A 1 120 ? -5.401 6.715 16.040 1.00 38.88 120 LEU A CA 1
ATOM 992 C C . LEU A 1 120 ? -4.374 5.747 15.426 1.00 38.88 120 LEU A C 1
ATOM 994 O O . LEU A 1 120 ? -4.206 5.694 14.207 1.00 38.88 120 LEU A O 1
ATOM 998 N N . ARG A 1 121 ? -3.722 4.920 16.254 1.00 41.31 121 ARG A N 1
ATOM 999 C CA . ARG A 1 121 ? -2.784 3.879 15.794 1.00 41.31 121 ARG A CA 1
ATOM 1000 C C . ARG A 1 121 ? -3.479 2.733 15.052 1.00 41.31 121 ARG A C 1
ATOM 1002 O O . ARG A 1 121 ? -2.838 2.077 14.236 1.00 41.31 121 ARG A O 1
ATOM 1009 N N . VAL A 1 122 ? -4.769 2.503 15.315 1.00 42.34 122 VAL A N 1
ATOM 1010 C CA . VAL A 1 122 ? -5.568 1.436 14.684 1.00 42.34 122 VAL A CA 1
ATOM 1011 C C . VAL A 1 122 ? -5.705 1.679 13.188 1.00 42.34 122 VAL A C 1
ATOM 1013 O O . VAL A 1 122 ? -5.386 0.800 12.397 1.00 42.34 122 VAL A O 1
ATOM 1016 N N . THR A 1 123 ? -6.101 2.891 12.797 1.00 40.94 123 THR A N 1
ATOM 1017 C CA . THR A 1 123 ? -6.294 3.263 11.391 1.00 40.94 123 THR A CA 1
ATOM 1018 C C . THR A 1 123 ? -4.971 3.280 10.633 1.00 40.94 123 THR A C 1
ATOM 1020 O O . THR A 1 123 ? -4.923 2.792 9.509 1.00 40.94 123 THR A O 1
ATOM 1023 N N . TYR A 1 124 ? -3.877 3.746 11.254 1.00 44.84 124 TYR A N 1
ATOM 1024 C CA . TYR A 1 124 ? -2.550 3.658 10.638 1.00 44.84 124 TYR A CA 1
ATOM 1025 C C . TYR A 1 124 ? -2.151 2.216 10.376 1.00 44.84 124 TYR A C 1
ATOM 1027 O O . TYR A 1 124 ? -1.802 1.878 9.258 1.00 44.84 124 TYR A O 1
ATOM 1035 N N . HIS A 1 125 ? -2.219 1.344 11.382 1.00 44.16 125 HIS A N 1
ATOM 1036 C CA . HIS A 1 125 ? -1.800 -0.038 11.195 1.00 44.16 125 HIS A CA 1
ATOM 1037 C C . HIS A 1 125 ? -2.726 -0.786 10.226 1.00 44.16 125 HIS A C 1
ATOM 1039 O O . HIS A 1 125 ? -2.232 -1.497 9.363 1.00 44.16 125 HIS A O 1
ATOM 1045 N N . LEU A 1 126 ? -4.041 -0.581 10.274 1.00 47.12 126 LEU A N 1
ATOM 1046 C CA . LEU A 1 126 ? -4.959 -1.258 9.354 1.00 47.12 126 LEU A CA 1
ATOM 1047 C C . LEU A 1 126 ? -4.823 -0.759 7.907 1.00 47.12 126 LEU A C 1
ATOM 1049 O O . LEU A 1 126 ? -4.820 -1.573 6.989 1.00 47.12 126 LEU A O 1
ATOM 1053 N N . VAL A 1 127 ? -4.665 0.551 7.687 1.00 43.78 127 VAL A N 1
ATOM 1054 C CA . VAL A 1 127 ? -4.558 1.122 6.332 1.00 43.78 127 VAL A CA 1
ATOM 1055 C C . VAL A 1 127 ? -3.142 0.994 5.777 1.00 43.78 127 VAL A C 1
ATOM 1057 O O . VAL A 1 127 ? -2.981 0.663 4.606 1.00 43.78 127 VAL A O 1
ATOM 1060 N N . PHE A 1 128 ? -2.104 1.192 6.593 1.00 43.53 128 PHE A N 1
ATOM 1061 C CA . PHE A 1 128 ? -0.714 1.023 6.168 1.00 43.53 128 PHE A CA 1
ATOM 1062 C C . PHE A 1 128 ? -0.435 -0.437 5.823 1.00 43.53 128 PHE A C 1
ATOM 1064 O O . PHE A 1 128 ? 0.126 -0.678 4.772 1.00 43.53 128 PHE A O 1
ATOM 1071 N N . PHE A 1 129 ? -0.887 -1.433 6.593 1.00 39.00 129 PHE A N 1
ATOM 1072 C CA . PHE A 1 129 ? -0.667 -2.8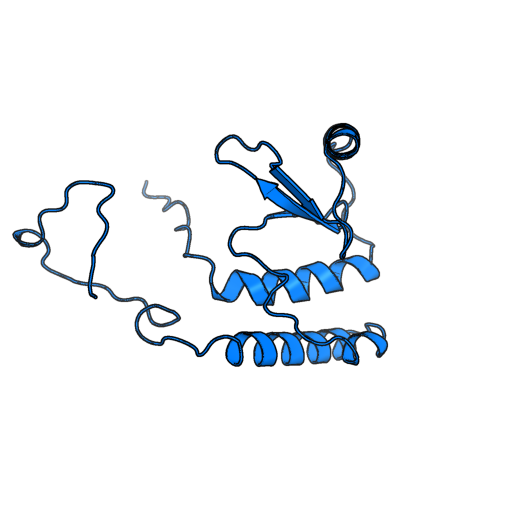34 6.197 1.00 39.00 129 PHE A CA 1
ATOM 1073 C C . PHE A 1 129 ? -1.516 -3.268 4.991 1.00 39.00 129 PHE A C 1
ATOM 1075 O O . PHE A 1 129 ? -1.019 -4.030 4.167 1.00 39.00 129 PHE A O 1
ATOM 1082 N N . ALA A 1 130 ? -2.732 -2.734 4.823 1.00 37.00 130 ALA A N 1
ATOM 1083 C CA . ALA A 1 130 ? -3.554 -2.991 3.635 1.00 37.00 130 ALA A CA 1
ATOM 1084 C C . ALA A 1 130 ? -3.052 -2.287 2.355 1.00 37.00 130 ALA A C 1
ATOM 1086 O O . ALA A 1 130 ? -3.477 -2.647 1.263 1.00 37.00 130 ALA A O 1
ATOM 1087 N N . THR A 1 131 ? -2.181 -1.276 2.468 1.00 36.28 131 THR A N 1
ATOM 1088 C CA . THR A 1 131 ? -1.656 -0.505 1.319 1.00 36.28 131 THR A CA 1
ATOM 1089 C C . THR A 1 131 ? -0.144 -0.651 1.112 1.00 36.28 131 THR A C 1
ATOM 1091 O O . THR A 1 131 ? 0.343 -0.403 0.009 1.00 36.28 131 THR A O 1
ATOM 1094 N N . ALA A 1 132 ? 0.607 -1.070 2.135 1.00 34.62 132 ALA A N 1
ATOM 1095 C CA . ALA A 1 132 ? 2.057 -1.259 2.091 1.00 34.62 132 ALA A CA 1
ATOM 1096 C C . ALA A 1 132 ? 2.469 -2.609 1.508 1.00 34.62 132 ALA A C 1
ATOM 1098 O O . ALA A 1 132 ? 3.598 -2.721 1.037 1.00 34.62 132 ALA A O 1
ATOM 1099 N N . SER A 1 133 ? 1.576 -3.605 1.473 1.00 36.62 133 SER A N 1
ATOM 1100 C CA . SER A 1 133 ? 1.848 -4.845 0.740 1.00 36.62 133 SER A CA 1
ATOM 1101 C C . SER A 1 133 ? 2.039 -4.590 -0.760 1.00 36.62 133 SER A C 1
ATOM 1103 O O . SER A 1 133 ? 2.722 -5.353 -1.422 1.00 36.62 133 SER A O 1
ATOM 1105 N N . GLU A 1 134 ? 1.539 -3.469 -1.288 1.00 35.25 134 GLU A N 1
ATOM 1106 C CA . GLU A 1 134 ? 1.678 -3.103 -2.698 1.00 35.25 134 GLU A CA 1
ATOM 1107 C C . GLU A 1 134 ? 2.541 -1.854 -2.949 1.00 35.25 134 GLU A C 1
ATOM 1109 O O . GLU A 1 134 ? 2.508 -1.274 -4.044 1.00 35.25 134 GLU A O 1
ATOM 1114 N N . MET A 1 135 ? 3.292 -1.391 -1.944 1.00 27.77 135 MET A N 1
ATOM 1115 C CA . MET A 1 135 ? 4.209 -0.270 -2.133 1.00 27.77 135 MET A CA 1
ATOM 1116 C C . MET A 1 135 ? 5.411 -0.732 -2.967 1.00 27.77 135 MET A C 1
ATOM 1118 O O . MET A 1 135 ? 6.155 -1.603 -2.517 1.00 27.77 135 MET A O 1
ATOM 1122 N N . PRO A 1 136 ? 5.662 -0.148 -4.158 1.00 28.55 136 PRO A N 1
ATOM 1123 C CA . PRO A 1 136 ? 6.932 -0.364 -4.824 1.00 28.55 136 PRO A CA 1
ATOM 1124 C C . PRO A 1 136 ? 8.028 0.121 -3.881 1.00 28.55 136 PRO A C 1
ATOM 1126 O O . PRO A 1 136 ? 7.940 1.220 -3.326 1.00 28.55 136 PRO A O 1
ATOM 1129 N N . ILE A 1 137 ? 9.038 -0.724 -3.703 1.00 29.12 137 ILE A N 1
ATOM 1130 C CA . ILE A 1 137 ? 10.260 -0.444 -2.965 1.00 29.12 137 ILE A CA 1
ATOM 1131 C C . ILE A 1 137 ? 10.857 0.830 -3.578 1.00 29.12 137 ILE A C 1
ATOM 1133 O O . ILE A 1 137 ? 11.554 0.784 -4.593 1.00 29.12 137 ILE A O 1
ATOM 1137 N N . TRP A 1 138 ? 10.555 1.998 -3.008 1.00 29.33 138 TRP A N 1
ATOM 1138 C CA . TRP A 1 138 ? 11.357 3.183 -3.257 1.00 29.33 138 TRP A CA 1
ATOM 1139 C C . TRP A 1 138 ? 12.704 2.851 -2.652 1.00 29.33 138 TRP A C 1
ATOM 1141 O O . TRP A 1 138 ? 12.840 2.759 -1.432 1.00 29.33 138 TRP A O 1
ATOM 1151 N N . GLY A 1 139 ? 13.659 2.552 -3.534 1.00 27.39 139 GLY A N 1
ATOM 1152 C CA . GLY A 1 139 ? 15.024 2.257 -3.153 1.00 27.39 139 GLY A CA 1
ATOM 1153 C C . GLY A 1 139 ? 15.465 3.262 -2.103 1.00 27.39 139 GLY A C 1
ATOM 1154 O O . GLY A 1 139 ? 15.333 4.474 -2.298 1.00 27.39 139 GLY A O 1
ATOM 1155 N N . ALA A 1 140 ? 15.966 2.744 -0.982 1.00 24.81 140 ALA A N 1
ATOM 1156 C CA . ALA A 1 140 ? 16.782 3.533 -0.082 1.00 24.81 140 ALA A CA 1
ATOM 1157 C C . ALA A 1 140 ? 17.752 4.357 -0.945 1.00 24.81 140 ALA A C 1
ATOM 1159 O O . ALA A 1 140 ? 18.292 3.796 -1.908 1.00 24.81 140 ALA A O 1
ATOM 1160 N N 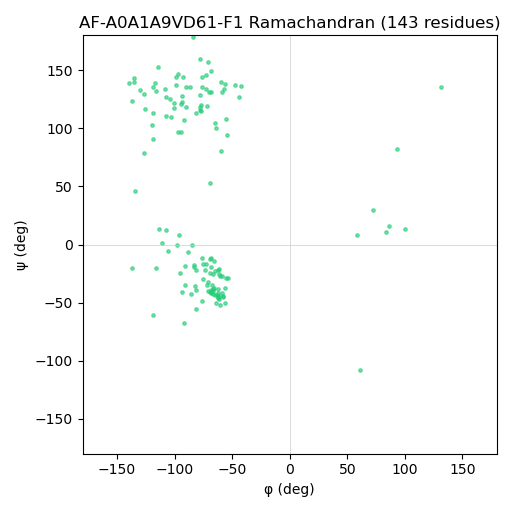. PRO A 1 141 ? 17.975 5.654 -0.663 1.00 27.88 141 PRO A N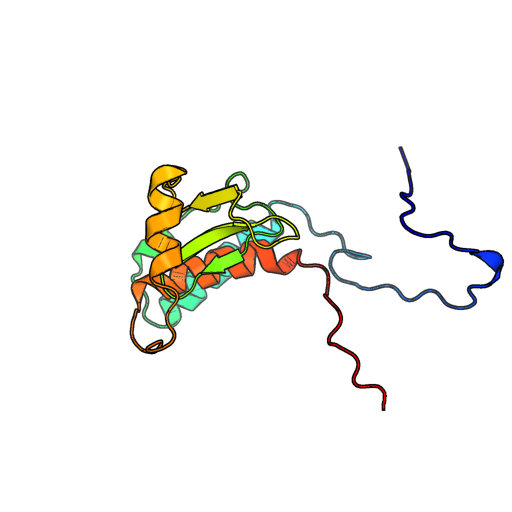 1
ATOM 1161 C CA . PRO A 1 141 ? 19.064 6.359 -1.306 1.00 27.88 141 PRO A CA 1
ATOM 1162 C C . PRO A 1 141 ? 20.313 5.539 -1.007 1.00 27.88 141 PRO A C 1
ATOM 1164 O O . PRO A 1 141 ? 20.752 5.426 0.138 1.00 27.88 141 PRO A O 1
ATOM 1167 N N . SER A 1 142 ? 20.822 4.865 -2.035 1.00 29.75 142 SER A N 1
ATOM 1168 C CA . SER A 1 142 ? 22.092 4.188 -1.961 1.00 29.75 142 SER A CA 1
ATOM 1169 C C . SER A 1 142 ? 23.101 5.299 -1.747 1.00 29.75 142 SER A C 1
ATOM 1171 O O . SER A 1 142 ? 23.457 6.006 -2.690 1.00 29.75 142 SER A O 1
ATOM 1173 N N . SER A 1 143 ? 23.514 5.476 -0.497 1.00 36.03 143 SER A N 1
ATOM 1174 C CA . SER A 1 143 ? 24.749 6.151 -0.138 1.00 36.03 143 SER A CA 1
ATOM 1175 C C . SER A 1 143 ? 25.890 5.364 -0.781 1.00 36.03 143 SER A C 1
ATOM 1177 O O . SER A 1 143 ? 26.510 4.500 -0.165 1.00 36.03 143 SER A O 1
ATOM 1179 N N . ILE A 1 144 ? 26.107 5.611 -2.067 1.00 34.44 144 ILE A N 1
ATOM 1180 C CA . ILE A 1 144 ? 27.346 5.308 -2.761 1.00 34.44 144 ILE A CA 1
ATOM 1181 C C . ILE A 1 144 ? 28.144 6.606 -2.691 1.00 34.44 144 ILE A C 1
ATOM 1183 O O . ILE A 1 144 ? 27.644 7.662 -3.068 1.00 34.44 144 ILE A O 1
ATOM 1187 N N . LYS A 1 145 ? 29.320 6.458 -2.083 1.00 35.50 145 LYS A N 1
ATOM 1188 C CA . LYS A 1 145 ? 30.355 7.444 -1.756 1.00 35.50 145 LYS A CA 1
ATOM 1189 C C . LYS A 1 145 ? 30.489 8.622 -2.714 1.00 35.50 145 LYS A C 1
ATOM 1191 O O . LYS A 1 145 ? 30.482 8.381 -3.940 1.00 35.50 145 LYS A O 1
#

Foldseek 3Di:
DDDDDDPDDDDVVPDDDDDFDPQCTVDNDDPPVVLQVLLQVLLVVLVVVPDDVVSNPDGDDPVPADAPWDADLVQLWTFDADPVGDTPWIDRPNDTDDPVCVVVVVVPPDDDDDDDDSPSVSSCSNRCSSHVSPDDCPDDPPPDD

pLDDT: mean 70.0, std 22.69, range [24.81, 96.94]

Nearest PDB structures (foldseek):
  5l4z-assembly1_A  TM=9.756E-01  e=1.708E-09  Homo sapiens
  5opp-assembly1_A  TM=9.741E-01  e=3.318E-09  Homo sapiens
  6ddy-assembly1_A  TM=9.763E-01  e=6.068E-09  Homo sapiens
  6ddq-assembly1_B-2  TM=9.815E-01  e=6.847E-09  Homo sapiens
  6ddh-assembly1_A  TM=8.343E-01  e=6.068E-09  Homo sapiens

Mean predicted aligned error: 12.43 Å

Secondary structure (DSSP, 8-state):
------SS---GGG-------SBTTTB---TTHHHHHHHHHHHHHHHHTT--GGGGGPPP-TTS--TTPEEETTTTEEEEE-TT--EEEEEETTEEPPHHHHHHHHTT------S--TTTHHHHHHHHHHHHTT-----------

Organism: Glossina austeni (NCBI:txid7395)

InterPro domains:
  IPR008380 HAD-superfamily hydrolase, subfamily IG, 5'-nucleotidase [PF05761] (4-99)
  IPR008380 HAD-superfamily hydrolase, subfamily IG, 5'-nucleotidase [PTHR12103] (3-99)
  IPR023214 HAD superfamily [G3DSA:3.40.50.1000] (1-50)
  IPR036412 HAD-like superfamily [SSF56784] (3-98)

Sequence (145 aa):
MSRIFVNRSLHLENIKFYGFDMDYTLAEYKSPQYEQMSFDLVKERLVSMGYPKEIMQFEYDPSFPIRGLWFDALYGNLLKVDAYGNILVCVHGFEFLKQILLKLVINYCDLLELINAPSLRVTYHLVFFATASEMPIWGAPSSIK

Radius of gyration: 19.27 Å; Cα contacts (8 Å, |Δi|>4): 106; chains: 1; bounding box: 46×40×51 Å